Protein AF-A0A6M3LSJ6-F1 (afdb_monomer_lite)

Organism: NCBI:txid1070528

Sequence (133 aa):
MYSIKMSKNPDYSLAHGVLQYVTVLPGSTYRLSFWSQSPSPASSGSYQVYDYGTPRTIVALTHLAPSSTAWFYTGVDFTVPAGTTQVAVILFGYLGSTPNVSVYYDDVSLRYVTQPTRTPLPATPVATRTPIA

InterPro domains:
  IPR008979 Galactose-binding-like domain superfamily [SSF49785] (5-111)

Secondary structure (DSSP, 8-state):
---EEEE--TT--SPPEEEEEEE--TT-EEEEEEEEEE-STT---EEEEEETTTTEEEEEEEEPPS-EEEEEEEEEEEEPPTT--EEEEEEE---SS-TT-EEEEEEEEEEEEE---PPPPPPPPP---PPP-

Structure (mmCIF, N/CA/C/O backbone):
data_AF-A0A6M3LSJ6-F1
#
_entry.id   AF-A0A6M3LSJ6-F1
#
loop_
_atom_site.group_PDB
_atom_site.id
_atom_site.type_symbol
_atom_site.label_atom_id
_atom_site.label_alt_id
_atom_site.label_comp_id
_atom_site.label_asym_id
_atom_site.label_entity_id
_atom_site.label_seq_id
_atom_site.pdbx_PDB_ins_code
_atom_site.Cartn_x
_atom_site.Cartn_y
_atom_site.Cartn_z
_atom_site.occupancy
_atom_site.B_iso_or_equiv
_atom_site.auth_seq_id
_atom_site.auth_comp_id
_atom_site.auth_asym_id
_atom_site.auth_atom_id
_atom_site.pdbx_PDB_model_num
ATOM 1 N N . MET A 1 1 ? -5.768 -8.754 -19.620 1.00 54.91 1 MET A N 1
ATOM 2 C CA . MET A 1 1 ? -5.470 -8.500 -18.197 1.00 54.91 1 MET A CA 1
ATOM 3 C C . MET A 1 1 ? -5.387 -6.991 -18.037 1.00 54.91 1 MET A C 1
ATOM 5 O O . MET A 1 1 ? -4.751 -6.368 -18.882 1.00 54.91 1 MET A O 1
ATOM 9 N N . TYR A 1 2 ? -6.131 -6.406 -17.100 1.00 68.38 2 TYR A N 1
ATOM 10 C CA . TYR A 1 2 ? -6.233 -4.953 -16.934 1.00 68.38 2 TYR A CA 1
ATOM 11 C C . TYR A 1 2 ? -5.367 -4.546 -15.749 1.00 68.38 2 TYR A C 1
ATOM 13 O O . TYR A 1 2 ? -5.662 -4.970 -14.646 1.00 68.38 2 TYR A O 1
ATOM 21 N N . SER A 1 3 ? -4.345 -3.723 -15.965 1.00 73.88 3 SER A N 1
ATOM 22 C CA . SER A 1 3 ? -3.443 -3.273 -14.904 1.00 73.88 3 SER A CA 1
ATOM 23 C C . SER A 1 3 ? -3.386 -1.754 -14.833 1.00 73.88 3 SER A C 1
ATOM 25 O O . SER A 1 3 ? -3.671 -1.048 -15.807 1.00 73.88 3 SER A O 1
ATOM 27 N N . ILE A 1 4 ? -2.989 -1.235 -13.673 1.00 79.50 4 ILE A N 1
ATOM 28 C CA . ILE A 1 4 ? -2.692 0.186 -13.521 1.00 79.50 4 ILE A CA 1
ATOM 29 C C . ILE A 1 4 ? -1.225 0.394 -13.887 1.00 79.50 4 ILE A C 1
ATOM 31 O O . ILE A 1 4 ? -0.321 -0.113 -13.221 1.00 79.50 4 ILE A O 1
ATOM 35 N N . LYS A 1 5 ? -0.986 1.175 -14.944 1.00 75.69 5 LYS A N 1
ATOM 36 C CA . LYS A 1 5 ? 0.345 1.671 -15.299 1.00 75.69 5 LYS A CA 1
ATOM 37 C C . LYS A 1 5 ? 0.610 2.985 -14.574 1.00 75.69 5 LYS A C 1
ATOM 39 O O . LYS A 1 5 ? -0.133 3.947 -14.751 1.00 75.69 5 LYS A O 1
ATOM 44 N N . MET A 1 6 ? 1.716 3.054 -13.844 1.00 77.75 6 MET A N 1
ATOM 45 C CA . MET A 1 6 ? 2.249 4.306 -13.316 1.00 77.75 6 MET A CA 1
ATOM 46 C C . MET A 1 6 ? 3.541 4.638 -14.055 1.00 77.75 6 MET A C 1
ATOM 48 O O . MET A 1 6 ? 4.537 3.922 -13.944 1.00 77.75 6 MET A O 1
ATOM 52 N N . SER A 1 7 ? 3.524 5.721 -14.828 1.00 65.56 7 SER A N 1
ATOM 53 C CA . SER A 1 7 ? 4.691 6.223 -15.556 1.00 65.56 7 SER A CA 1
ATOM 54 C C . SER A 1 7 ? 5.070 7.608 -15.068 1.00 65.56 7 SER A C 1
ATOM 56 O O . SER A 1 7 ? 4.206 8.479 -14.953 1.00 65.56 7 SER A O 1
ATOM 58 N N . LYS A 1 8 ? 6.364 7.822 -14.833 1.00 68.50 8 LYS A N 1
ATOM 59 C CA . LYS A 1 8 ? 6.878 9.149 -14.503 1.00 68.50 8 LYS A CA 1
ATOM 60 C C . LYS A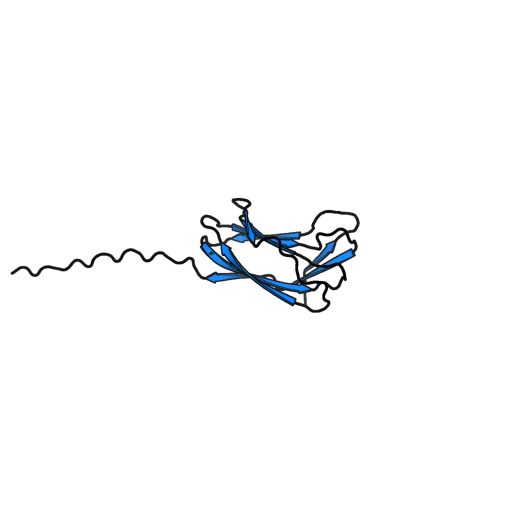 1 8 ? 6.910 10.023 -15.758 1.00 68.50 8 LYS A C 1
ATOM 62 O O . LYS A 1 8 ? 7.530 9.640 -16.753 1.00 68.50 8 LYS A O 1
ATOM 67 N N . ASN A 1 9 ? 6.259 11.185 -15.695 1.00 62.97 9 ASN A N 1
ATOM 68 C CA . ASN A 1 9 ? 6.395 12.225 -16.714 1.00 62.97 9 ASN A CA 1
ATOM 69 C C . ASN A 1 9 ? 7.772 12.910 -16.538 1.00 62.97 9 ASN A C 1
ATOM 71 O O . ASN A 1 9 ? 8.095 13.277 -15.406 1.00 62.97 9 ASN A O 1
ATOM 75 N N . PRO A 1 10 ? 8.584 13.085 -17.601 1.00 59.97 10 PRO A N 1
ATOM 76 C CA . PRO A 1 10 ? 9.841 13.840 -17.540 1.00 59.97 10 PRO A CA 1
ATOM 77 C C . PRO A 1 10 ? 9.714 15.264 -16.969 1.00 59.97 10 PRO A C 1
ATOM 79 O O . PRO A 1 10 ? 10.683 15.754 -16.394 1.00 59.97 10 PRO A O 1
ATOM 82 N N . ASP A 1 11 ? 8.543 15.899 -17.065 1.00 61.31 11 ASP A N 1
ATOM 83 C CA . ASP A 1 11 ? 8.332 17.292 -16.642 1.00 61.31 11 ASP A CA 1
ATOM 84 C C . ASP A 1 11 ? 8.121 17.466 -15.126 1.00 61.31 11 ASP A C 1
ATOM 86 O O . ASP A 1 11 ? 8.109 18.590 -14.623 1.00 61.31 11 ASP A O 1
ATOM 90 N N . TYR A 1 12 ? 7.964 16.371 -14.370 1.00 52.91 12 TYR A N 1
ATOM 91 C CA . TYR A 1 12 ? 7.712 16.417 -12.927 1.00 52.91 12 TYR A CA 1
ATOM 92 C C . TYR A 1 12 ? 8.723 15.565 -12.153 1.00 52.91 12 TYR A C 1
ATOM 94 O O . TYR A 1 12 ? 8.915 14.378 -12.409 1.00 52.91 12 TYR A O 1
ATOM 102 N N . SER A 1 13 ? 9.373 16.170 -11.156 1.00 56.72 13 SER A N 1
ATOM 103 C CA . SER A 1 13 ? 10.378 15.501 -10.319 1.00 56.72 13 SER A CA 1
ATOM 104 C C . SER A 1 13 ? 9.786 14.723 -9.139 1.00 56.72 13 SER A C 1
ATOM 106 O O . SER A 1 13 ? 10.509 13.936 -8.526 1.00 56.72 13 SER A O 1
ATOM 108 N N . LEU A 1 14 ? 8.497 14.904 -8.838 1.00 57.78 14 LEU A N 1
ATOM 109 C CA . LEU A 1 14 ? 7.848 14.359 -7.646 1.00 57.78 14 LEU A CA 1
ATOM 110 C C . LEU A 1 14 ? 7.444 12.887 -7.803 1.00 57.78 14 LEU A C 1
ATOM 112 O O . LEU A 1 14 ? 7.192 12.392 -8.898 1.00 57.78 14 LEU A O 1
ATOM 116 N N . ALA A 1 15 ? 7.377 12.190 -6.671 1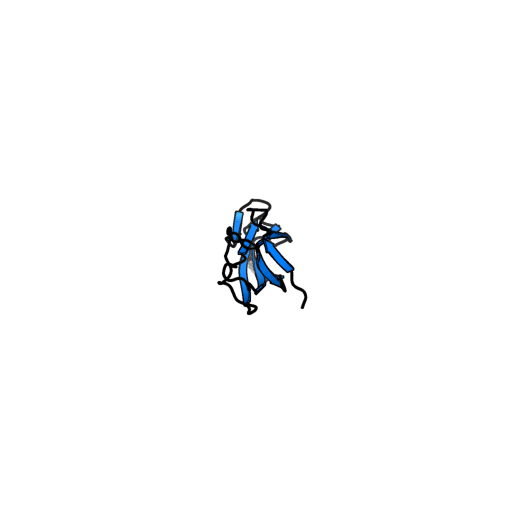.00 64.56 15 ALA A N 1
ATOM 117 C CA . ALA A 1 15 ? 6.819 10.851 -6.570 1.00 64.56 15 ALA A CA 1
ATOM 118 C C . ALA A 1 15 ? 5.349 10.843 -7.020 1.00 64.56 15 ALA A C 1
ATOM 120 O O . ALA A 1 15 ? 4.542 11.622 -6.516 1.00 64.56 15 ALA A O 1
ATOM 121 N N . HIS A 1 16 ? 4.991 9.938 -7.929 1.00 78.25 16 HIS A N 1
ATOM 122 C CA . HIS A 1 16 ? 3.601 9.702 -8.320 1.00 78.25 16 HIS A CA 1
ATOM 123 C C . HIS A 1 16 ? 3.101 8.467 -7.577 1.00 78.25 16 HIS A C 1
ATOM 125 O O . HIS A 1 16 ? 3.822 7.473 -7.507 1.00 78.25 16 HIS A O 1
ATOM 131 N N . GLY A 1 17 ? 1.884 8.497 -7.045 1.00 86.25 17 GLY A N 1
ATOM 132 C CA . GLY A 1 17 ? 1.314 7.332 -6.383 1.00 86.25 17 GLY A CA 1
ATOM 133 C C . GLY A 1 17 ? -0.201 7.318 -6.423 1.00 86.25 17 GLY A C 1
ATOM 134 O O . GLY A 1 17 ? -0.843 8.357 -6.570 1.00 86.25 17 GLY A O 1
ATOM 135 N N . VAL A 1 18 ? -0.757 6.119 -6.294 1.00 90.19 18 VAL A N 1
ATOM 136 C CA . VAL A 1 18 ? -2.184 5.905 -6.059 1.00 90.19 18 VAL A CA 1
ATOM 137 C C . VAL A 1 18 ? -2.359 5.590 -4.585 1.00 90.19 18 VAL A C 1
ATOM 139 O O . VAL A 1 18 ? -1.700 4.697 -4.050 1.00 90.19 18 VAL A O 1
ATOM 142 N N . LEU A 1 19 ? -3.241 6.349 -3.945 1.00 90.69 19 LEU A N 1
ATOM 143 C CA . LEU A 1 19 ? -3.573 6.221 -2.537 1.00 90.69 19 LEU A CA 1
ATOM 144 C C . LEU A 1 19 ? -5.005 5.717 -2.397 1.00 90.69 19 LEU A C 1
ATOM 146 O O . LEU A 1 19 ? -5.910 6.213 -3.068 1.00 90.69 19 LEU A O 1
ATOM 150 N N . GLN A 1 20 ? -5.214 4.795 -1.461 1.00 93.75 20 GLN A N 1
ATOM 151 C CA . GLN A 1 20 ? -6.543 4.413 -1.006 1.00 93.75 20 GLN A CA 1
ATOM 152 C C . GLN A 1 20 ? -6.615 4.404 0.521 1.00 93.75 20 GLN A C 1
ATOM 154 O O . GLN A 1 20 ? -5.753 3.840 1.196 1.00 93.75 20 GLN A O 1
ATOM 159 N N . TYR A 1 21 ? -7.683 4.994 1.055 1.00 93.25 21 TYR A N 1
ATOM 160 C CA . TYR A 1 21 ? -8.045 4.873 2.462 1.00 93.25 21 TYR A CA 1
ATOM 161 C C . TYR A 1 21 ? -8.907 3.634 2.676 1.00 93.25 21 TYR A C 1
ATOM 163 O O . TYR A 1 21 ? -9.888 3.427 1.960 1.00 93.25 21 TYR A O 1
ATOM 171 N N . VAL A 1 22 ? -8.559 2.826 3.674 1.00 94.44 22 VAL A N 1
ATOM 172 C CA . VAL A 1 22 ? -9.277 1.592 4.000 1.00 94.44 22 VAL A CA 1
ATOM 173 C C . VAL A 1 22 ? -9.584 1.556 5.490 1.00 94.44 22 VAL A C 1
ATOM 175 O O . VAL A 1 22 ? -8.700 1.758 6.325 1.00 94.44 22 VAL A O 1
ATOM 178 N N . THR A 1 23 ? -10.847 1.301 5.829 1.00 94.31 23 THR A N 1
ATOM 179 C CA . THR A 1 23 ? -11.274 1.060 7.211 1.00 94.31 23 THR A CA 1
ATOM 180 C C . THR A 1 23 ? -10.699 -0.260 7.709 1.00 94.31 23 THR A C 1
ATOM 182 O O . THR A 1 23 ? -10.777 -1.278 7.024 1.00 94.31 23 THR A O 1
ATOM 185 N N . VAL A 1 24 ? -10.141 -0.248 8.916 1.00 93.75 24 VAL A N 1
ATOM 186 C CA . VAL A 1 24 ? -9.505 -1.408 9.543 1.00 93.75 24 VAL A CA 1
ATOM 187 C C . VAL A 1 24 ? -9.925 -1.556 11.002 1.00 93.75 24 VAL A C 1
ATOM 189 O O . VAL A 1 24 ? -10.505 -0.656 11.608 1.00 93.75 24 VAL A O 1
ATOM 192 N N . LEU A 1 25 ? -9.611 -2.715 11.574 1.00 93.75 25 LEU A N 1
ATOM 193 C CA . LEU A 1 25 ? -9.860 -3.017 12.979 1.00 93.75 25 LEU A CA 1
ATOM 194 C C . LEU A 1 25 ? -8.562 -2.849 13.787 1.00 93.75 25 LEU A C 1
ATOM 196 O O . LEU A 1 25 ? -7.581 -3.529 13.462 1.00 93.75 25 LEU A O 1
ATOM 200 N N . PRO A 1 26 ? -8.549 -2.020 14.851 1.00 94.00 26 PRO A N 1
ATOM 201 C CA . PRO A 1 26 ? -7.387 -1.862 15.722 1.00 94.00 26 PRO A CA 1
ATOM 202 C C . PRO A 1 26 ? -6.852 -3.200 16.245 1.00 94.00 26 PRO A C 1
ATOM 204 O O . PRO A 1 26 ? -7.624 -4.094 16.602 1.00 94.00 26 PRO A O 1
ATOM 207 N N . GLY A 1 27 ? -5.527 -3.347 16.289 1.00 93.38 27 GLY A N 1
ATOM 208 C CA . GLY A 1 27 ? -4.845 -4.547 16.788 1.00 93.38 27 GLY A CA 1
ATOM 209 C C . GLY A 1 27 ? -4.969 -5.795 15.906 1.00 93.38 27 GLY A C 1
ATOM 210 O O . GLY A 1 27 ? -4.414 -6.832 16.257 1.00 93.38 27 GLY A O 1
ATOM 211 N N . SER A 1 28 ? -5.690 -5.729 14.783 1.00 94.06 28 SER A N 1
ATOM 212 C CA . SER A 1 28 ? -5.816 -6.858 13.851 1.00 94.06 28 SER A CA 1
ATOM 213 C C . SER A 1 28 ? -4.641 -6.917 12.882 1.00 94.06 28 SER A C 1
ATOM 215 O O . SER A 1 28 ? -4.034 -5.892 12.568 1.00 94.06 28 SER A O 1
ATOM 217 N N . THR A 1 29 ? -4.370 -8.103 12.344 1.00 96.31 29 THR A N 1
ATOM 218 C CA . THR A 1 29 ? -3.380 -8.289 11.278 1.00 96.31 29 THR A CA 1
ATOM 219 C C . THR A 1 29 ? -4.073 -8.329 9.921 1.00 96.31 29 THR A C 1
ATOM 221 O O . THR A 1 29 ? -5.048 -9.060 9.723 1.00 96.31 29 THR A O 1
ATOM 224 N N . TYR A 1 30 ? -3.553 -7.544 8.981 1.00 97.12 30 TYR A N 1
ATOM 225 C CA . TYR A 1 30 ? -3.975 -7.500 7.584 1.00 97.12 30 TYR A CA 1
ATOM 226 C C . TYR A 1 30 ? -2.808 -7.886 6.676 1.00 97.12 30 TYR A C 1
ATOM 228 O O . TYR A 1 30 ? -1.647 -7.726 7.050 1.00 97.12 30 TYR A O 1
ATOM 236 N N . ARG A 1 31 ? -3.118 -8.355 5.465 1.00 97.62 31 ARG A N 1
ATOM 237 C CA . ARG A 1 31 ? -2.145 -8.587 4.398 1.00 97.62 31 ARG A CA 1
ATOM 238 C C . ARG A 1 31 ? -2.431 -7.678 3.221 1.00 97.62 31 ARG A C 1
ATOM 240 O O . ARG A 1 31 ? -3.502 -7.783 2.626 1.00 97.62 31 ARG A O 1
ATOM 247 N N . LEU A 1 32 ? -1.457 -6.849 2.865 1.00 98.00 32 LEU A N 1
ATOM 248 C CA . LEU A 1 32 ? -1.413 -6.184 1.567 1.00 98.00 32 LEU A CA 1
ATOM 249 C C . LEU A 1 32 ? -0.772 -7.140 0.561 1.00 98.00 32 LEU A C 1
ATOM 251 O O . LEU A 1 32 ? 0.291 -7.699 0.833 1.00 98.00 32 LEU A O 1
ATOM 255 N N . SER A 1 33 ? -1.399 -7.316 -0.595 1.00 96.81 33 SER A N 1
ATOM 256 C CA . SER A 1 33 ? -0.856 -8.101 -1.699 1.00 96.81 33 SER A CA 1
ATOM 257 C C . SER A 1 33 ? -1.143 -7.465 -3.045 1.00 96.81 33 SER A C 1
ATOM 259 O O . SER A 1 33 ? -2.148 -6.777 -3.196 1.00 96.81 33 SER A O 1
ATOM 261 N N . PHE A 1 34 ? -0.270 -7.713 -4.013 1.00 95.81 34 PHE A N 1
ATOM 262 C CA . PHE A 1 34 ? -0.420 -7.261 -5.392 1.00 95.81 34 PHE A CA 1
ATOM 263 C C . PHE A 1 34 ? 0.581 -7.992 -6.290 1.00 95.81 34 PHE A C 1
ATOM 265 O O . PHE A 1 34 ? 1.617 -8.479 -5.826 1.00 95.81 34 PHE A O 1
ATOM 272 N N . TRP A 1 35 ? 0.297 -8.010 -7.586 1.00 94.94 35 TRP A N 1
ATOM 273 C CA . TRP A 1 35 ? 1.276 -8.314 -8.619 1.00 94.94 35 TRP A CA 1
ATOM 274 C C . TRP A 1 35 ? 1.911 -7.025 -9.123 1.00 94.94 35 TRP A C 1
ATOM 276 O O . TRP A 1 35 ? 1.250 -5.992 -9.236 1.00 94.94 35 TRP A O 1
ATOM 286 N N . SER A 1 36 ? 3.199 -7.074 -9.443 1.00 92.50 36 SER A N 1
ATOM 287 C CA . SER A 1 36 ? 3.890 -5.960 -10.079 1.00 92.50 36 SER A CA 1
ATOM 288 C C . SER A 1 36 ? 4.842 -6.411 -11.175 1.00 92.50 36 SER A C 1
ATOM 290 O O . SER A 1 36 ? 5.357 -7.528 -11.173 1.00 92.50 36 SER A O 1
ATOM 292 N N . GLN A 1 37 ? 5.062 -5.524 -12.137 1.00 90.69 37 GLN A N 1
ATOM 293 C CA . GLN A 1 37 ? 6.003 -5.710 -13.235 1.00 90.69 37 GLN A CA 1
ATOM 294 C C . GLN A 1 37 ? 6.683 -4.377 -13.517 1.00 90.69 37 GLN A C 1
ATOM 296 O O . GLN A 1 37 ? 6.053 -3.318 -13.472 1.00 90.69 37 GLN A O 1
ATOM 301 N N . SER A 1 38 ? 7.976 -4.419 -13.819 1.00 88.06 38 SER A N 1
ATOM 302 C CA . SER A 1 38 ? 8.795 -3.220 -13.938 1.00 88.06 38 SER A CA 1
ATOM 303 C C . SER A 1 38 ? 9.779 -3.377 -15.105 1.00 88.06 38 SER A C 1
ATOM 305 O O . SER A 1 38 ? 10.950 -3.687 -14.895 1.00 88.06 38 SER A O 1
ATOM 307 N N . PRO A 1 39 ? 9.317 -3.228 -16.363 1.00 81.81 39 PRO A N 1
ATOM 308 C CA . PRO A 1 39 ? 10.105 -3.583 -17.545 1.00 81.81 39 PRO A CA 1
ATOM 309 C C . PRO A 1 39 ? 11.241 -2.594 -17.861 1.00 81.81 39 PRO A C 1
ATOM 311 O O . PRO A 1 39 ? 12.015 -2.834 -18.783 1.00 81.81 39 PRO A O 1
ATOM 314 N N . SER A 1 40 ? 11.350 -1.470 -17.144 1.00 76.94 40 SER A N 1
ATOM 315 C CA . SER A 1 40 ? 12.403 -0.472 -17.367 1.00 76.94 40 SER A CA 1
ATOM 316 C C . SER A 1 40 ? 13.636 -0.762 -16.495 1.00 76.94 40 SER A C 1
ATOM 318 O O . SER A 1 40 ? 13.468 -0.979 -15.301 1.00 76.94 40 SER A O 1
ATOM 320 N N . PRO A 1 41 ? 14.877 -0.655 -16.998 1.00 69.19 41 PRO A N 1
ATOM 321 C CA . PRO A 1 41 ? 16.100 -1.046 -16.272 1.00 69.19 41 PRO A CA 1
ATOM 322 C C . PRO A 1 41 ? 16.380 -0.264 -14.972 1.00 69.19 41 PRO A C 1
ATOM 324 O O . PRO A 1 41 ? 17.139 -0.723 -14.127 1.00 69.19 41 PRO A O 1
ATOM 327 N N . ALA A 1 42 ? 15.759 0.907 -14.793 1.00 68.25 42 ALA A N 1
ATOM 328 C CA . ALA A 1 42 ? 15.862 1.730 -13.583 1.00 68.25 42 ALA A CA 1
ATOM 329 C C . ALA A 1 42 ? 14.636 1.619 -12.657 1.00 68.25 42 ALA A C 1
ATOM 331 O O . ALA A 1 42 ? 14.539 2.346 -11.675 1.00 68.25 42 ALA A O 1
ATOM 332 N N . SER A 1 43 ? 13.656 0.776 -12.990 1.00 67.69 43 SER A N 1
ATOM 333 C CA . SER A 1 43 ? 12.365 0.786 -12.305 1.00 67.69 43 SER A CA 1
ATOM 334 C C . SER A 1 43 ? 12.320 -0.163 -11.114 1.00 67.69 43 SER A C 1
ATOM 336 O O . SER A 1 43 ? 12.414 -1.378 -11.262 1.00 67.69 43 SER A O 1
ATOM 338 N N . SER A 1 44 ? 12.090 0.418 -9.945 1.00 74.25 44 SER A N 1
ATOM 339 C CA . SER A 1 44 ? 11.489 -0.241 -8.795 1.00 74.25 44 SER A CA 1
ATOM 340 C C . SER A 1 44 ? 10.382 0.684 -8.301 1.00 74.25 44 SER A C 1
ATOM 342 O O . SER A 1 44 ? 10.639 1.772 -7.782 1.00 74.25 44 SER A O 1
ATOM 344 N N . GLY A 1 45 ? 9.127 0.299 -8.548 1.00 87.12 45 GLY A N 1
ATOM 345 C CA . GLY A 1 45 ? 8.007 0.921 -7.844 1.00 87.12 45 GLY A CA 1
ATOM 346 C C . GLY A 1 45 ? 8.154 0.709 -6.338 1.00 87.12 45 GLY A C 1
ATOM 347 O O . GLY A 1 45 ? 9.007 -0.060 -5.887 1.00 87.12 45 GLY A O 1
ATOM 348 N N . SER A 1 46 ? 7.317 1.367 -5.550 1.00 91.38 46 SER A N 1
ATOM 349 C CA . SER A 1 46 ? 7.363 1.228 -4.093 1.00 91.38 46 SER A CA 1
ATOM 350 C C . SER A 1 46 ? 5.972 1.084 -3.507 1.00 91.38 46 SER A C 1
ATOM 352 O O . SER A 1 46 ? 4.970 1.358 -4.163 1.00 91.38 46 SER A O 1
ATOM 354 N N . TYR A 1 47 ? 5.899 0.660 -2.254 1.00 94.44 47 TYR A N 1
ATOM 355 C CA . TYR A 1 47 ? 4.652 0.636 -1.502 1.00 94.44 47 TYR A CA 1
ATOM 356 C C . TYR A 1 47 ? 4.878 1.066 -0.056 1.00 94.44 47 TYR A C 1
ATOM 358 O O . TYR A 1 47 ? 5.986 0.959 0.476 1.00 94.44 47 TYR A O 1
ATOM 366 N N . GLN A 1 48 ? 3.819 1.564 0.575 1.00 95.38 48 GLN A N 1
ATOM 367 C CA . GLN A 1 48 ? 3.814 1.960 1.979 1.00 95.38 48 GLN A CA 1
ATOM 368 C C . GLN A 1 48 ? 2.410 1.801 2.572 1.00 95.38 48 GLN A C 1
ATOM 370 O O . GLN A 1 48 ? 1.408 1.925 1.864 1.00 95.38 48 GLN A O 1
ATOM 375 N N . VAL A 1 49 ? 2.343 1.572 3.887 1.00 96.25 49 VAL A N 1
ATOM 376 C CA . VAL A 1 49 ? 1.099 1.655 4.666 1.00 96.25 49 VAL A CA 1
ATOM 377 C C . VAL A 1 49 ? 1.335 2.536 5.887 1.00 96.25 49 VAL A C 1
ATOM 379 O O . VAL A 1 49 ? 2.298 2.324 6.627 1.00 96.25 49 VAL A O 1
ATOM 382 N N . TYR A 1 50 ? 0.462 3.507 6.132 1.00 94.50 50 TYR A N 1
ATOM 383 C CA . TYR A 1 50 ? 0.530 4.358 7.320 1.00 94.50 50 TYR A CA 1
ATOM 384 C C . TYR A 1 50 ? -0.853 4.580 7.932 1.00 94.50 50 TYR A C 1
ATOM 386 O O . TYR A 1 50 ? -1.881 4.468 7.261 1.00 94.50 50 TYR A O 1
ATOM 394 N N . ASP A 1 51 ? -0.866 4.865 9.229 1.00 91.38 51 ASP A N 1
ATOM 395 C CA . ASP A 1 51 ? -2.045 5.355 9.935 1.00 91.38 51 ASP A CA 1
ATOM 396 C C . ASP A 1 51 ? -2.327 6.787 9.467 1.00 91.38 51 ASP A C 1
ATOM 398 O O . ASP A 1 51 ? -1.465 7.656 9.581 1.00 91.38 51 ASP A O 1
ATOM 402 N N . TYR A 1 52 ? -3.512 7.032 8.907 1.00 78.62 52 TYR A N 1
ATOM 403 C CA . TYR A 1 52 ? -3.879 8.367 8.436 1.00 78.62 52 TYR A CA 1
ATOM 404 C C . TYR A 1 52 ? -4.317 9.295 9.574 1.00 78.62 52 TYR A C 1
ATOM 406 O O . TYR A 1 52 ? -4.021 10.488 9.534 1.00 78.62 52 TYR A O 1
ATOM 414 N N . GLY A 1 53 ? -4.998 8.757 10.592 1.00 74.38 53 GLY A N 1
ATOM 415 C CA . GLY A 1 53 ? -5.503 9.541 11.720 1.00 74.38 53 GLY A CA 1
ATOM 416 C C . GLY A 1 53 ? -4.373 10.095 12.587 1.00 74.38 53 GLY A C 1
ATOM 417 O O . GLY A 1 53 ? -4.479 11.199 13.113 1.00 74.38 53 GLY A O 1
ATOM 418 N N . THR A 1 54 ? -3.264 9.358 12.667 1.00 78.81 54 THR A N 1
ATOM 419 C CA . THR A 1 54 ? -2.005 9.834 13.247 1.00 78.81 54 THR A CA 1
ATOM 420 C C . THR A 1 54 ? -0.887 9.440 12.289 1.00 78.81 54 THR A C 1
ATOM 422 O O . THR A 1 54 ? -0.576 8.255 12.278 1.00 78.81 54 THR A O 1
ATOM 425 N N . PRO A 1 55 ? -0.293 10.353 11.488 1.00 74.75 55 PRO A N 1
ATOM 426 C CA . PRO A 1 55 ? 0.619 10.026 10.383 1.00 74.75 55 PRO A CA 1
ATOM 427 C C . PRO A 1 55 ? 1.865 9.273 10.864 1.00 74.75 55 PRO A C 1
ATOM 429 O O . PRO A 1 55 ? 2.934 9.834 11.100 1.00 74.75 55 PRO A O 1
ATOM 432 N N . ARG A 1 56 ? 1.699 7.963 11.025 1.00 88.94 56 ARG A N 1
ATOM 433 C CA . ARG A 1 56 ? 2.655 7.018 11.580 1.00 88.94 56 ARG A CA 1
ATOM 434 C C . ARG A 1 56 ? 2.772 5.867 10.606 1.00 88.94 56 ARG A C 1
ATOM 436 O O . ARG A 1 56 ? 1.797 5.189 10.289 1.00 88.94 56 ARG A O 1
ATOM 443 N N . THR A 1 57 ? 3.996 5.611 10.176 1.00 93.56 57 THR A N 1
ATOM 444 C CA . THR A 1 57 ? 4.326 4.466 9.332 1.00 93.56 57 THR A CA 1
ATOM 445 C C . THR A 1 57 ? 3.994 3.150 10.039 1.00 93.56 57 THR A C 1
ATOM 447 O O . THR A 1 57 ? 4.439 2.920 11.165 1.00 93.56 57 THR A O 1
ATOM 450 N N . ILE A 1 58 ? 3.236 2.286 9.359 1.00 95.56 58 ILE A N 1
ATOM 451 C CA . ILE A 1 58 ? 2.931 0.913 9.787 1.00 95.56 58 ILE A CA 1
ATOM 452 C C . ILE A 1 58 ? 3.808 -0.063 8.996 1.00 95.56 58 ILE A C 1
ATOM 454 O O . ILE A 1 58 ? 4.533 -0.862 9.580 1.00 95.56 58 ILE A O 1
ATOM 458 N N . VAL A 1 59 ? 3.794 0.060 7.667 1.00 96.62 59 VAL A N 1
ATOM 459 C CA . VAL A 1 59 ? 4.732 -0.601 6.753 1.00 96.62 59 VAL A CA 1
ATOM 460 C C . VAL A 1 59 ? 5.612 0.482 6.149 1.00 96.62 59 VAL A C 1
ATOM 462 O O . VAL A 1 59 ? 5.097 1.411 5.526 1.00 96.62 59 VAL A O 1
ATOM 465 N N . ALA A 1 60 ? 6.926 0.378 6.354 1.00 94.88 60 ALA A N 1
ATOM 466 C CA . ALA A 1 60 ? 7.896 1.330 5.820 1.00 94.88 60 ALA A CA 1
ATOM 467 C C . ALA A 1 60 ? 7.874 1.372 4.290 1.00 94.88 60 ALA A C 1
ATOM 469 O O . ALA A 1 60 ? 7.526 0.383 3.640 1.00 94.88 60 ALA A O 1
ATOM 470 N N . LEU A 1 61 ? 8.269 2.519 3.725 1.00 92.88 61 LEU A N 1
ATOM 471 C CA . LEU A 1 61 ? 8.440 2.657 2.285 1.00 92.88 61 LEU A CA 1
ATOM 472 C C . LEU A 1 61 ? 9.396 1.567 1.800 1.00 92.88 61 LEU A C 1
ATOM 474 O O . LEU A 1 61 ? 10.575 1.562 2.148 1.00 92.88 61 LEU A O 1
ATOM 478 N N . THR A 1 62 ? 8.861 0.642 1.016 1.00 93.19 62 THR A N 1
ATOM 479 C CA . THR A 1 62 ? 9.599 -0.524 0.546 1.00 93.19 62 THR A CA 1
ATOM 480 C C . THR A 1 62 ? 9.672 -0.478 -0.966 1.00 93.19 62 THR A C 1
ATOM 482 O O . THR A 1 62 ? 8.646 -0.392 -1.645 1.00 93.19 62 THR A O 1
ATOM 485 N N . HIS A 1 63 ? 10.894 -0.519 -1.485 1.00 89.50 63 HIS A N 1
ATOM 486 C CA . HIS A 1 63 ? 11.149 -0.612 -2.915 1.00 89.50 63 HIS A CA 1
ATOM 487 C C . HIS A 1 63 ? 10.934 -2.047 -3.390 1.00 89.50 63 HIS A C 1
ATOM 489 O O . HIS A 1 63 ? 11.335 -3.002 -2.725 1.00 89.50 63 HIS A O 1
ATOM 495 N N . LEU A 1 64 ? 10.304 -2.194 -4.551 1.00 88.19 64 LEU A N 1
ATOM 496 C CA . LEU A 1 64 ? 10.180 -3.482 -5.216 1.00 88.19 64 LEU A CA 1
ATOM 497 C C . LEU A 1 64 ? 11.548 -4.002 -5.667 1.00 88.19 64 LEU A C 1
ATOM 499 O O . LEU A 1 64 ? 12.511 -3.245 -5.819 1.00 88.19 64 LEU A O 1
ATOM 503 N N . ALA A 1 65 ? 11.594 -5.313 -5.904 1.00 74.25 65 ALA A N 1
ATOM 504 C CA . ALA A 1 65 ? 12.713 -5.987 -6.549 1.00 74.25 65 ALA A CA 1
ATOM 505 C C . ALA A 1 65 ? 13.125 -5.268 -7.857 1.00 74.25 65 ALA A C 1
ATOM 507 O O . ALA A 1 65 ? 12.301 -4.567 -8.457 1.00 74.25 65 ALA A O 1
ATOM 508 N N . PRO A 1 66 ? 14.390 -5.416 -8.296 1.00 70.50 66 PRO A N 1
ATOM 509 C CA . PRO A 1 66 ? 14.897 -4.742 -9.486 1.00 70.50 66 PRO A CA 1
ATOM 510 C C . PRO A 1 66 ? 14.082 -5.074 -10.738 1.00 70.50 66 PRO A C 1
ATOM 512 O O . PRO A 1 66 ? 13.333 -6.052 -10.784 1.00 70.50 66 PRO A O 1
ATOM 515 N N . SER A 1 67 ? 14.266 -4.241 -11.762 1.00 79.94 67 SER A N 1
ATOM 516 C CA . SER A 1 67 ? 13.534 -4.288 -13.022 1.00 79.94 67 SER A CA 1
ATOM 517 C C . SER A 1 67 ? 13.365 -5.704 -13.565 1.00 79.94 67 SER A C 1
ATOM 519 O O . SER A 1 67 ? 14.346 -6.419 -13.777 1.00 79.94 67 SER A O 1
ATOM 521 N N . SER A 1 68 ? 12.122 -6.083 -13.837 1.00 83.88 68 SER A N 1
ATOM 522 C CA . SER A 1 68 ? 11.768 -7.378 -14.394 1.00 83.88 68 SER A CA 1
ATOM 523 C C . SER A 1 68 ? 10.606 -7.228 -15.364 1.00 83.88 68 SER A C 1
ATOM 525 O O . SER A 1 68 ? 9.632 -6.516 -15.105 1.00 83.88 68 SER A O 1
ATOM 527 N N . THR A 1 69 ? 10.702 -7.936 -16.486 1.00 87.69 69 THR A N 1
ATOM 528 C CA . THR A 1 69 ? 9.594 -8.130 -17.424 1.00 87.69 69 THR A CA 1
ATOM 529 C C . THR A 1 69 ? 8.682 -9.281 -17.003 1.00 87.69 69 THR A C 1
ATOM 531 O O . THR A 1 69 ? 7.657 -9.498 -17.639 1.00 87.69 69 THR A O 1
ATOM 534 N N . ALA A 1 70 ? 9.001 -10.020 -15.941 1.00 90.06 70 ALA A N 1
ATOM 535 C CA . ALA A 1 70 ? 8.092 -10.993 -15.351 1.00 90.06 70 ALA A CA 1
ATOM 536 C C . ALA A 1 70 ? 7.232 -10.327 -14.270 1.00 90.06 70 ALA A C 1
ATOM 538 O O . ALA A 1 70 ? 7.707 -9.459 -13.535 1.00 90.06 70 ALA A O 1
ATOM 539 N N . TRP A 1 71 ? 5.977 -10.761 -14.160 1.00 91.69 71 TRP A N 1
ATOM 540 C CA . TRP A 1 71 ? 5.119 -10.391 -13.039 1.00 91.69 71 TRP A CA 1
ATOM 541 C C . TRP A 1 71 ? 5.608 -11.071 -11.760 1.00 91.69 71 TRP A C 1
ATOM 543 O O . TRP A 1 71 ? 5.862 -12.275 -11.743 1.00 91.69 71 TRP A O 1
ATOM 553 N N . PHE A 1 72 ? 5.723 -10.296 -10.688 1.00 91.38 72 PHE A N 1
ATOM 554 C CA . PHE A 1 72 ? 6.141 -10.755 -9.372 1.00 91.38 72 PHE A CA 1
ATOM 555 C C . PHE A 1 72 ? 5.045 -10.474 -8.346 1.00 91.38 72 PHE A C 1
ATOM 557 O O . PHE A 1 72 ? 4.459 -9.393 -8.334 1.00 91.38 72 PHE A O 1
ATOM 564 N N . TYR A 1 73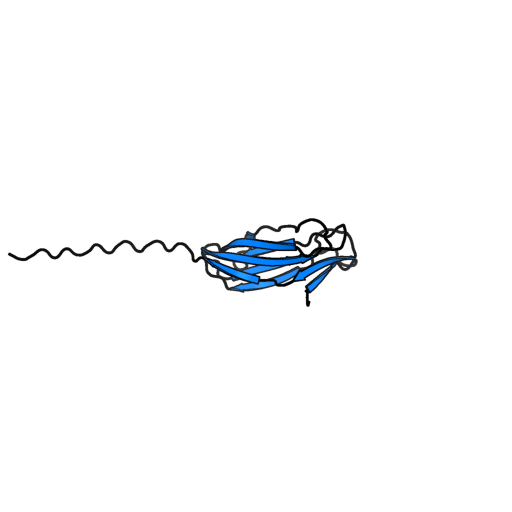 ? 4.775 -11.448 -7.480 1.00 93.81 73 TYR A N 1
ATOM 565 C CA . TYR A 1 73 ? 3.798 -11.307 -6.409 1.00 93.81 73 TYR A CA 1
ATOM 566 C C . TYR A 1 73 ? 4.467 -10.798 -5.133 1.00 93.81 73 TYR A C 1
ATOM 568 O O . TYR A 1 73 ? 5.368 -11.441 -4.593 1.00 93.81 73 TYR A O 1
ATOM 576 N N . THR A 1 74 ? 3.958 -9.692 -4.600 1.00 95.12 74 THR A N 1
ATOM 577 C CA . THR A 1 74 ? 4.333 -9.177 -3.282 1.00 95.12 74 THR A CA 1
ATOM 578 C C . THR A 1 74 ? 3.194 -9.416 -2.305 1.00 95.12 74 THR A C 1
ATOM 580 O O . THR A 1 74 ? 2.032 -9.150 -2.606 1.00 95.12 74 THR A O 1
ATOM 583 N N . GLY A 1 75 ? 3.525 -9.877 -1.099 1.00 96.12 75 GLY A N 1
ATOM 584 C CA . GLY A 1 75 ? 2.577 -9.958 0.004 1.00 96.12 75 GLY A CA 1
ATOM 585 C C . GLY A 1 75 ? 3.249 -9.644 1.331 1.00 96.12 75 GLY A C 1
ATOM 586 O O . GLY A 1 75 ? 4.231 -10.291 1.685 1.00 96.12 75 GLY A O 1
ATOM 587 N N . VAL A 1 76 ? 2.702 -8.676 2.061 1.00 97.06 76 VAL A N 1
ATOM 588 C CA . VAL A 1 76 ? 3.210 -8.224 3.357 1.00 97.06 76 VAL A CA 1
ATOM 589 C C . VAL A 1 76 ? 2.091 -8.249 4.387 1.00 97.06 76 VAL A C 1
ATOM 591 O O . VAL A 1 76 ? 1.018 -7.687 4.164 1.00 97.06 76 VAL A O 1
ATOM 594 N N . ASP A 1 77 ? 2.357 -8.896 5.515 1.00 96.88 77 ASP A N 1
ATOM 595 C CA . ASP A 1 77 ? 1.461 -8.884 6.664 1.00 96.88 77 ASP A CA 1
ATOM 596 C C . ASP A 1 77 ? 1.884 -7.749 7.604 1.00 96.88 77 ASP A C 1
ATOM 598 O O . ASP A 1 77 ? 3.075 -7.523 7.828 1.00 96.88 77 ASP A O 1
ATOM 602 N N . PHE A 1 78 ? 0.916 -7.025 8.157 1.00 96.25 78 PHE A N 1
ATOM 603 C CA . PHE A 1 78 ? 1.159 -5.984 9.149 1.00 96.25 78 PHE A CA 1
ATOM 604 C C . PHE A 1 78 ? 0.049 -5.948 10.192 1.00 96.25 78 PHE A C 1
ATOM 606 O O . PHE A 1 78 ? -1.111 -6.256 9.911 1.00 96.25 78 PHE A O 1
ATOM 613 N N . THR A 1 79 ? 0.405 -5.535 11.405 1.00 95.75 79 THR A N 1
ATOM 614 C CA . THR A 1 79 ? -0.551 -5.364 12.501 1.00 95.75 79 THR A CA 1
ATOM 615 C C . THR A 1 79 ? -0.952 -3.902 12.613 1.00 95.75 79 THR A C 1
ATOM 617 O O . THR A 1 79 ? -0.105 -3.013 12.700 1.00 95.75 79 THR A O 1
ATOM 620 N N . VAL A 1 80 ? -2.258 -3.658 12.616 1.00 94.31 80 VAL A N 1
ATOM 621 C CA . VAL A 1 80 ? -2.846 -2.330 12.781 1.00 94.31 80 VAL A CA 1
ATOM 622 C C . VAL A 1 80 ? -2.591 -1.853 14.215 1.00 94.31 80 VAL A C 1
ATOM 624 O O . VAL A 1 80 ? -2.940 -2.578 15.153 1.00 94.31 80 VAL A O 1
ATOM 627 N N . PRO A 1 81 ? -2.004 -0.661 14.427 1.00 93.56 81 PRO A N 1
ATOM 628 C CA . PRO A 1 81 ? -1.782 -0.139 15.770 1.00 93.56 81 PRO A CA 1
ATOM 629 C C . PRO A 1 81 ? -3.082 0.007 16.577 1.00 93.56 81 PRO A C 1
ATOM 631 O O . PRO A 1 81 ? -4.186 0.105 16.037 1.00 93.56 81 PRO A O 1
ATOM 634 N N . ALA A 1 82 ? -2.958 0.016 17.904 1.00 90.94 82 ALA A N 1
ATOM 635 C CA . ALA A 1 82 ? -4.094 0.287 18.779 1.00 90.94 82 ALA A CA 1
ATOM 636 C C . ALA A 1 82 ? -4.647 1.700 18.519 1.00 90.94 82 ALA A C 1
ATOM 638 O O . ALA A 1 82 ? -3.882 2.648 18.364 1.00 90.94 82 ALA A O 1
ATOM 639 N N . GLY A 1 83 ? -5.974 1.831 18.479 1.00 90.38 83 GLY A N 1
ATOM 640 C CA . GLY A 1 83 ? -6.659 3.094 18.183 1.00 90.38 83 GLY A CA 1
ATOM 641 C C . GLY A 1 83 ? -6.791 3.434 16.692 1.00 90.38 83 GLY A C 1
ATOM 642 O O . GLY A 1 83 ? -7.613 4.279 16.351 1.00 90.38 83 GLY A O 1
ATOM 643 N N . THR A 1 84 ? -6.071 2.755 15.794 1.00 93.50 84 THR A N 1
ATOM 644 C CA . THR A 1 84 ? -6.136 3.016 14.348 1.00 93.50 84 THR A CA 1
ATOM 645 C C . THR A 1 84 ? -7.338 2.315 13.709 1.00 93.50 84 THR A C 1
ATOM 647 O O . THR A 1 84 ? -7.404 1.086 13.667 1.00 93.50 84 THR A O 1
ATOM 650 N N . THR A 1 85 ? -8.281 3.087 13.168 1.00 93.69 85 THR A N 1
ATOM 651 C CA . THR A 1 85 ? -9.491 2.580 12.483 1.00 93.69 85 THR A CA 1
ATOM 652 C C . THR A 1 85 ? -9.470 2.793 10.970 1.00 93.69 85 THR A C 1
ATOM 654 O O . THR A 1 85 ? -10.348 2.309 10.255 1.00 93.69 85 THR A O 1
ATOM 657 N N . GLN A 1 86 ? -8.457 3.491 10.460 1.00 94.50 86 GLN A N 1
ATOM 658 C CA . GLN A 1 86 ? -8.255 3.734 9.040 1.00 94.50 86 GLN A CA 1
ATOM 659 C C . GLN A 1 86 ? -6.760 3.740 8.723 1.00 94.50 86 GLN A C 1
ATOM 661 O O . GLN A 1 86 ? -5.967 4.354 9.434 1.00 94.50 86 GLN A O 1
ATOM 666 N N . VAL A 1 87 ? -6.384 3.078 7.634 1.00 95.38 87 VAL A N 1
ATOM 667 C CA . VAL A 1 87 ? -5.030 3.141 7.073 1.00 95.38 87 VAL A CA 1
ATOM 668 C C . VAL A 1 87 ? -5.076 3.703 5.666 1.00 95.38 87 VAL A C 1
ATOM 670 O O . VAL A 1 87 ? -6.077 3.572 4.961 1.00 95.38 87 VAL A O 1
ATOM 673 N N . ALA A 1 88 ? -3.970 4.300 5.252 1.00 94.62 88 ALA A N 1
ATOM 674 C CA . ALA A 1 88 ? -3.722 4.655 3.870 1.00 94.62 88 ALA A CA 1
ATOM 675 C C . ALA A 1 88 ? -2.731 3.655 3.266 1.00 94.62 88 ALA A C 1
ATOM 677 O O . ALA A 1 88 ? -1.629 3.460 3.787 1.00 94.62 88 ALA A O 1
ATOM 678 N N . VAL A 1 89 ? -3.138 3.024 2.168 1.00 95.62 89 VAL A N 1
ATOM 679 C CA . VAL A 1 89 ? -2.281 2.186 1.326 1.00 95.62 89 VAL A CA 1
ATOM 680 C C . VAL A 1 89 ? -1.842 3.035 0.146 1.00 95.62 89 VAL A C 1
ATOM 682 O O . VAL A 1 89 ? -2.690 3.582 -0.561 1.00 95.62 89 VAL A O 1
ATOM 685 N N . ILE A 1 90 ? -0.531 3.148 -0.067 1.00 93.62 90 ILE A N 1
ATOM 686 C CA . ILE A 1 90 ? 0.021 3.852 -1.223 1.00 93.62 90 ILE A CA 1
ATOM 687 C C . ILE A 1 90 ? 0.871 2.894 -2.046 1.00 93.62 90 ILE A C 1
ATOM 689 O O . ILE A 1 90 ? 1.767 2.232 -1.518 1.00 93.62 90 ILE A O 1
ATOM 693 N N . LEU A 1 91 ? 0.612 2.879 -3.351 1.00 94.00 91 LEU A N 1
ATOM 694 C CA . LEU A 1 91 ? 1.506 2.327 -4.359 1.00 94.00 91 LEU A CA 1
ATOM 695 C C . LEU A 1 91 ? 2.135 3.484 -5.125 1.00 94.00 91 LEU A C 1
ATOM 697 O O . LEU A 1 91 ? 1.427 4.369 -5.605 1.00 94.00 91 LEU A O 1
ATOM 701 N N . PHE A 1 92 ? 3.456 3.480 -5.227 1.00 90.31 92 PHE A N 1
ATOM 702 C CA . PHE A 1 92 ? 4.222 4.528 -5.879 1.00 90.31 92 PHE A CA 1
ATOM 703 C C . PHE A 1 92 ? 4.794 4.045 -7.207 1.00 90.31 92 PHE A C 1
ATOM 705 O O . PHE A 1 92 ? 5.287 2.923 -7.328 1.00 90.31 92 PHE A O 1
ATOM 712 N N . GLY A 1 93 ? 4.829 4.953 -8.176 1.00 87.50 93 GLY A N 1
ATOM 713 C CA . GLY A 1 93 ? 5.722 4.852 -9.317 1.00 87.50 93 GLY A CA 1
ATOM 714 C C . GLY A 1 93 ? 7.197 4.937 -8.908 1.00 87.50 93 GLY A C 1
ATOM 715 O O . GLY A 1 93 ? 7.556 4.958 -7.730 1.00 87.50 93 GLY A O 1
ATOM 716 N N . TYR A 1 94 ? 8.076 5.024 -9.903 1.00 81.94 94 TYR A N 1
ATOM 717 C CA . TYR A 1 94 ? 9.504 5.203 -9.659 1.00 81.94 94 TYR A CA 1
ATOM 718 C C . TYR A 1 94 ? 9.796 6.523 -8.927 1.00 81.94 94 TYR A C 1
ATOM 720 O O . TYR A 1 94 ? 9.380 7.596 -9.366 1.00 81.94 94 TYR A O 1
ATOM 728 N N . LEU A 1 95 ? 10.540 6.427 -7.822 1.00 77.62 95 LEU A N 1
ATOM 729 C CA . LEU A 1 95 ? 10.873 7.561 -6.953 1.00 77.62 95 LEU A CA 1
ATOM 730 C C . LEU A 1 95 ? 12.188 8.267 -7.326 1.00 77.62 95 LEU A C 1
ATOM 732 O O . LEU A 1 95 ? 12.479 9.330 -6.783 1.00 77.62 95 LEU A O 1
ATOM 736 N N . GLY A 1 96 ? 12.989 7.706 -8.239 1.00 76.12 96 GLY A N 1
ATOM 737 C CA . GLY A 1 96 ? 14.235 8.326 -8.704 1.00 76.12 96 GLY A CA 1
ATOM 738 C C . GLY A 1 96 ? 14.035 9.339 -9.838 1.00 76.12 96 GLY A C 1
ATOM 739 O O . GLY A 1 96 ? 12.912 9.696 -10.197 1.00 76.12 96 GLY A O 1
ATOM 740 N N . SER A 1 97 ? 15.135 9.830 -10.419 1.00 74.38 97 SER A N 1
ATOM 741 C CA . SER A 1 97 ? 15.137 10.939 -11.394 1.00 74.38 97 SER A CA 1
ATOM 742 C C . SER A 1 97 ? 15.088 10.523 -12.869 1.00 74.38 97 SER A C 1
ATOM 744 O O . SER A 1 97 ? 14.785 11.353 -13.719 1.00 74.38 97 SER A O 1
ATOM 746 N N . THR A 1 98 ? 15.353 9.257 -13.189 1.00 75.81 98 THR A N 1
ATOM 747 C CA . THR A 1 98 ? 15.286 8.713 -14.555 1.00 75.81 98 THR A CA 1
ATOM 748 C C . THR A 1 98 ? 13.897 8.930 -15.190 1.00 75.81 98 THR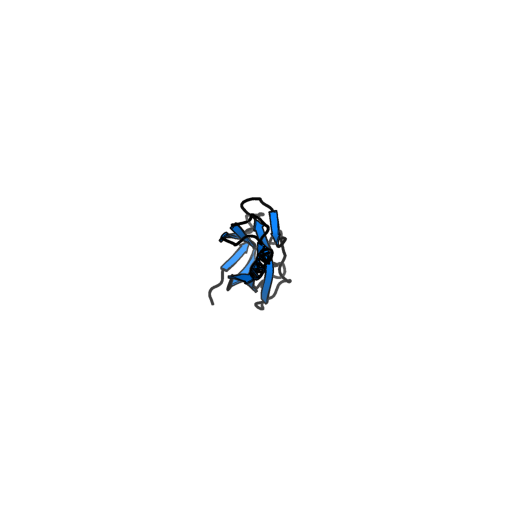 A C 1
ATOM 750 O O . THR A 1 98 ? 12.892 8.509 -14.607 1.00 75.81 98 THR A O 1
ATOM 753 N N . PRO A 1 99 ? 13.813 9.565 -16.373 1.00 74.31 99 PRO A N 1
ATOM 754 C CA . PRO A 1 99 ? 12.548 9.805 -17.067 1.00 74.31 99 PRO A CA 1
ATOM 755 C C . PRO A 1 99 ? 12.033 8.551 -17.786 1.00 74.31 99 PRO A C 1
ATOM 757 O O . PRO A 1 99 ? 12.787 7.613 -18.042 1.00 74.31 99 PRO A O 1
ATOM 760 N N . ASN A 1 100 ? 10.747 8.556 -18.160 1.00 74.81 100 ASN A N 1
ATOM 761 C CA . ASN A 1 100 ? 10.092 7.498 -18.950 1.00 74.81 100 ASN A CA 1
ATOM 762 C C . ASN A 1 100 ? 10.138 6.100 -18.309 1.00 74.81 100 ASN A C 1
ATOM 764 O O . ASN A 1 100 ? 10.069 5.072 -18.984 1.00 74.81 100 ASN A O 1
ATOM 768 N N . VAL A 1 101 ? 10.222 6.066 -16.983 1.00 80.31 101 VAL A N 1
ATOM 769 C CA . VAL A 1 101 ? 10.230 4.843 -16.188 1.00 80.31 101 VAL A CA 1
ATOM 770 C C . VAL A 1 101 ? 8.798 4.466 -15.830 1.00 80.31 101 VAL A C 1
ATOM 772 O O . VAL A 1 101 ? 8.022 5.313 -15.381 1.00 80.31 101 VAL A O 1
ATOM 775 N N . SER A 1 102 ? 8.440 3.199 -16.051 1.00 83.56 102 SER A N 1
ATOM 776 C CA . SER A 1 102 ? 7.100 2.680 -15.765 1.00 83.56 102 SER A CA 1
ATOM 777 C C . SER A 1 102 ? 7.147 1.473 -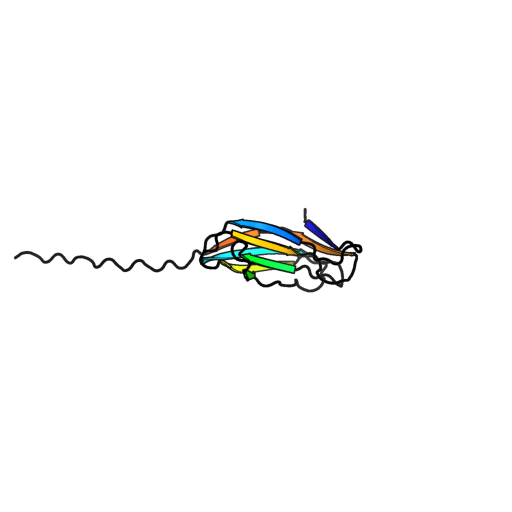14.838 1.00 83.56 102 SER A C 1
ATOM 779 O O . SER A 1 102 ? 7.993 0.595 -14.999 1.00 83.56 102 SER A O 1
ATOM 781 N N . VAL A 1 103 ? 6.182 1.414 -13.928 1.00 88.38 103 VAL A N 1
ATOM 782 C CA . VAL A 1 103 ? 5.842 0.228 -13.141 1.00 88.38 103 VAL A CA 1
ATOM 783 C C . VAL A 1 103 ? 4.356 -0.061 -13.323 1.00 88.38 103 VAL A C 1
ATOM 785 O O . VAL A 1 103 ? 3.544 0.852 -13.499 1.00 88.38 103 VAL A O 1
ATOM 788 N N . TYR A 1 104 ? 4.012 -1.338 -13.312 1.00 90.62 104 TYR A N 1
ATOM 789 C CA . TYR A 1 104 ? 2.649 -1.828 -13.417 1.00 90.62 104 TYR A CA 1
ATOM 790 C C . TYR A 1 104 ? 2.284 -2.531 -12.120 1.00 90.62 104 TYR A C 1
ATOM 792 O O . TYR A 1 104 ? 3.104 -3.265 -11.566 1.00 90.62 104 TYR A O 1
ATOM 800 N N . TYR A 1 105 ? 1.056 -2.310 -11.670 1.00 93.12 105 TYR A N 1
ATOM 801 C CA . TYR A 1 105 ? 0.459 -2.993 -10.531 1.00 93.12 105 TYR A CA 1
ATOM 802 C C . TYR A 1 105 ? -0.851 -3.642 -10.961 1.00 93.12 105 TYR A C 1
ATOM 804 O O . TYR A 1 105 ? -1.609 -3.050 -11.736 1.00 93.12 105 TYR A O 1
ATOM 812 N N . ASP A 1 106 ? -1.111 -4.840 -10.449 1.00 94.94 106 ASP A N 1
ATOM 813 C CA . ASP A 1 106 ? -2.338 -5.588 -10.711 1.00 94.94 106 ASP A CA 1
ATOM 814 C C . ASP A 1 106 ? -2.784 -6.391 -9.476 1.00 94.94 106 ASP A C 1
ATOM 816 O O . ASP A 1 106 ? -1.985 -6.636 -8.568 1.00 94.94 106 ASP A O 1
ATOM 820 N N . ASP A 1 107 ? -4.069 -6.753 -9.429 1.00 95.38 107 ASP A N 1
ATOM 821 C CA . ASP A 1 107 ? -4.732 -7.507 -8.351 1.00 95.38 107 ASP A CA 1
ATOM 822 C C . ASP A 1 107 ? -4.372 -7.020 -6.932 1.00 95.38 107 ASP A C 1
ATOM 824 O O . ASP A 1 107 ? -4.041 -7.795 -6.026 1.00 95.38 107 ASP A O 1
ATOM 828 N N . VAL A 1 108 ? -4.416 -5.701 -6.732 1.00 95.62 108 VAL A N 1
ATOM 829 C CA . VAL A 1 108 ? -4.133 -5.086 -5.432 1.00 95.62 108 VAL A CA 1
ATOM 830 C C . VAL A 1 108 ? -5.244 -5.437 -4.445 1.00 95.62 108 VAL A C 1
ATOM 832 O O . VAL A 1 108 ? -6.420 -5.175 -4.688 1.00 95.62 108 VAL A O 1
ATOM 835 N N . SER A 1 109 ? -4.868 -6.005 -3.303 1.00 95.56 109 SER A N 1
ATOM 836 C CA . SER A 1 109 ? -5.794 -6.441 -2.262 1.00 95.56 109 SER A CA 1
ATOM 837 C C . SER A 1 109 ? -5.252 -6.132 -0.874 1.00 95.56 109 SER A C 1
ATOM 839 O O . SER A 1 109 ? -4.065 -6.310 -0.597 1.00 95.56 109 SER A O 1
ATOM 841 N N . LEU A 1 110 ? -6.144 -5.702 0.018 1.00 96.62 110 LEU A N 1
ATOM 842 C CA . LEU A 1 110 ? -5.897 -5.641 1.451 1.00 96.62 110 LEU A CA 1
ATOM 843 C C . LEU A 1 110 ? -6.890 -6.569 2.149 1.00 96.62 110 LEU A C 1
ATOM 845 O O . LEU A 1 110 ? -8.077 -6.261 2.243 1.00 96.62 110 LEU A O 1
ATOM 849 N N . ARG A 1 111 ? -6.406 -7.711 2.641 1.00 95.56 111 ARG A N 1
ATOM 850 C CA . ARG A 1 111 ? -7.251 -8.731 3.276 1.00 95.56 111 ARG A CA 1
ATOM 851 C C . ARG A 1 111 ? -7.038 -8.793 4.781 1.00 95.56 111 ARG A C 1
ATOM 853 O O . ARG A 1 111 ? -5.913 -8.686 5.266 1.00 95.56 111 ARG A O 1
ATOM 860 N N . TYR A 1 112 ? -8.118 -9.031 5.511 1.00 93.31 112 TYR A N 1
ATOM 861 C CA . TYR A 1 112 ? -8.072 -9.383 6.925 1.00 93.31 112 TYR A CA 1
ATOM 862 C C . TYR A 1 112 ? -7.447 -10.775 7.103 1.00 93.31 112 TYR A C 1
ATOM 864 O O . TYR A 1 112 ? -7.800 -11.694 6.363 1.00 93.31 112 TYR A O 1
ATOM 872 N N . VAL A 1 113 ? -6.519 -10.935 8.052 1.00 93.56 113 VAL A N 1
ATOM 873 C CA . VAL A 1 113 ? -5.836 -12.216 8.314 1.00 93.56 113 VAL A CA 1
ATOM 874 C C . VAL A 1 113 ? -6.271 -12.788 9.658 1.00 93.56 113 VAL A C 1
ATOM 876 O O . VAL A 1 113 ? -6.837 -13.877 9.702 1.00 93.56 113 VAL A O 1
ATOM 879 N N . THR A 1 114 ? -6.056 -12.051 10.750 1.00 86.44 114 THR A N 1
ATOM 880 C CA . THR A 1 114 ? -6.388 -12.507 12.110 1.00 86.44 114 THR A CA 1
ATOM 881 C C . THR A 1 114 ? -6.840 -11.366 13.018 1.00 86.44 114 THR A C 1
ATOM 883 O O . THR A 1 114 ? -6.455 -10.206 12.851 1.00 86.44 114 THR A O 1
ATOM 886 N N . GLN A 1 115 ? -7.652 -11.722 14.017 1.00 71.31 115 GLN A N 1
ATOM 887 C CA . GLN A 1 115 ? -8.159 -10.818 15.052 1.00 71.31 115 GLN A CA 1
ATOM 888 C C . GLN A 1 115 ? -7.078 -10.478 16.090 1.00 71.31 115 GLN A C 1
ATOM 890 O O . GLN A 1 115 ? -6.204 -11.317 16.322 1.00 71.31 115 GLN A O 1
ATOM 895 N N . PRO A 1 116 ? -7.132 -9.299 16.753 1.00 66.00 116 PRO A N 1
ATOM 896 C CA . PRO A 1 116 ? -6.340 -9.048 17.948 1.00 66.00 116 PRO A CA 1
ATOM 897 C C . PRO A 1 116 ? -6.548 -10.173 18.950 1.00 66.00 116 PRO A C 1
ATOM 899 O O . PRO A 1 116 ? -7.676 -10.639 19.151 1.00 66.00 116 PRO A O 1
ATOM 902 N N . THR A 1 117 ? -5.467 -10.568 19.614 1.00 62.19 117 THR A N 1
ATOM 903 C CA . THR A 1 117 ? -5.535 -11.449 20.774 1.00 62.19 117 THR A CA 1
ATOM 904 C C . THR A 1 117 ? -6.481 -10.807 21.784 1.00 62.19 117 THR A C 1
ATOM 906 O O . THR A 1 117 ? -6.165 -9.776 22.378 1.00 62.19 117 THR A O 1
ATOM 909 N N . ARG A 1 118 ? -7.682 -11.369 21.953 1.00 59.62 118 ARG A N 1
ATOM 910 C CA . ARG A 1 118 ? -8.563 -10.949 23.042 1.00 59.62 118 ARG A CA 1
ATOM 911 C C . ARG A 1 118 ? -7.898 -11.406 24.329 1.00 59.62 118 ARG A C 1
ATOM 913 O O . ARG A 1 118 ? -7.636 -12.598 24.478 1.00 59.62 118 ARG A O 1
ATOM 920 N N . THR A 1 119 ? -7.643 -10.489 25.257 1.00 57.19 119 THR A N 1
ATOM 921 C CA . THR A 1 119 ? -7.372 -10.881 26.641 1.00 57.19 119 THR A CA 1
ATOM 922 C C . THR A 1 119 ? -8.557 -11.737 27.096 1.00 57.19 119 THR A C 1
ATOM 924 O O . THR A 1 119 ? -9.693 -11.258 26.996 1.00 57.19 119 THR A O 1
ATOM 927 N N . PRO A 1 120 ? -8.353 -12.996 27.527 1.00 58.81 120 PRO A N 1
ATOM 928 C CA . PRO A 1 120 ? -9.437 -13.784 28.088 1.00 58.81 120 PRO A CA 1
ATOM 929 C C . PRO A 1 120 ? -10.059 -12.988 29.231 1.00 58.81 120 PRO A C 1
ATOM 931 O O . PRO A 1 120 ? -9.332 -12.432 30.059 1.00 58.81 120 PRO A O 1
ATOM 934 N N . LEU A 1 121 ? -11.391 -12.905 29.267 1.00 67.75 121 LEU A N 1
ATOM 935 C CA . LEU A 1 121 ? -12.064 -12.375 30.449 1.00 67.75 121 LEU A CA 1
ATOM 936 C C . LEU A 1 121 ? -11.544 -13.165 31.665 1.00 67.75 121 LEU A C 1
ATOM 938 O O . LEU A 1 121 ? -11.421 -14.391 31.550 1.00 67.75 121 LEU A O 1
ATOM 942 N N . PRO A 1 122 ? -11.241 -12.517 32.806 1.00 72.75 122 PRO A N 1
ATOM 943 C CA . PRO A 1 122 ? -10.940 -13.246 34.028 1.00 72.75 122 PRO A CA 1
ATOM 944 C C . PRO A 1 122 ? -12.060 -14.258 34.255 1.00 72.75 122 PRO A C 1
ATOM 946 O O . PRO A 1 122 ? -13.235 -13.884 34.195 1.00 72.75 122 PRO A O 1
ATOM 949 N N . ALA A 1 123 ? -11.709 -15.532 34.450 1.00 74.50 123 ALA A N 1
ATOM 950 C CA . ALA A 1 123 ? -12.702 -16.549 34.756 1.00 74.50 123 ALA A CA 1
ATOM 951 C C . ALA A 1 123 ? -13.520 -16.049 35.949 1.00 74.50 123 ALA A C 1
ATOM 953 O O . ALA A 1 123 ? -12.959 -15.748 37.005 1.00 74.50 123 ALA A O 1
ATOM 954 N N . THR A 1 124 ? -14.832 -15.891 35.767 1.00 75.31 124 THR A N 1
ATOM 955 C CA . THR A 1 124 ? -15.714 -15.561 36.883 1.00 75.31 124 THR A CA 1
ATOM 956 C C . THR A 1 124 ? -15.540 -16.676 37.913 1.00 75.31 124 THR A C 1
ATOM 958 O O . THR A 1 124 ? -15.715 -17.840 37.539 1.00 75.31 124 THR A O 1
ATOM 961 N N . PRO A 1 125 ? -15.140 -16.385 39.165 1.00 72.81 125 PRO A N 1
ATOM 962 C CA . PRO A 1 125 ? -15.007 -17.430 40.166 1.00 72.81 125 PRO A CA 1
ATOM 963 C C . PRO A 1 125 ? -16.351 -18.148 40.284 1.00 72.81 125 PRO A C 1
ATOM 965 O O . PRO A 1 125 ? -17.388 -17.521 40.505 1.00 72.81 125 PRO A O 1
ATOM 968 N N . VAL A 1 126 ? -16.337 -19.464 40.065 1.00 76.69 126 VAL A N 1
ATOM 969 C CA . VAL A 1 126 ? -17.519 -20.306 40.241 1.00 76.69 126 VAL A CA 1
ATOM 970 C C . VAL A 1 126 ? -17.920 -20.191 41.707 1.00 76.69 126 VAL A C 1
ATOM 972 O O . VAL A 1 126 ? -17.141 -20.534 42.593 1.00 76.69 126 VAL A O 1
ATOM 975 N N . ALA A 1 127 ? -19.121 -19.678 41.970 1.00 70.56 127 ALA A N 1
ATOM 976 C CA . ALA A 1 127 ? -19.668 -19.655 43.316 1.00 70.56 127 ALA A CA 1
ATOM 977 C C . ALA A 1 127 ? -19.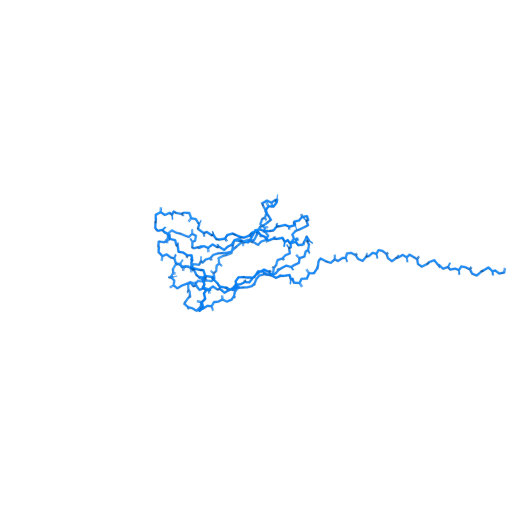910 -21.102 43.766 1.00 70.56 127 ALA A C 1
ATOM 979 O O . ALA A 1 127 ? -20.869 -21.747 43.336 1.00 70.56 127 ALA A O 1
ATOM 980 N N . THR A 1 128 ? -19.032 -21.628 44.617 1.00 70.06 128 THR A N 1
ATOM 981 C CA . THR A 1 128 ? -19.246 -22.918 45.271 1.00 70.06 128 THR A CA 1
ATOM 982 C C . THR A 1 128 ? -20.430 -22.763 46.217 1.00 70.06 128 THR A C 1
ATOM 984 O O . THR A 1 128 ? -20.354 -22.040 47.209 1.00 70.06 128 THR A O 1
ATOM 987 N N . ARG A 1 129 ? -21.559 -23.405 45.903 1.00 67.00 129 ARG A N 1
ATOM 988 C CA . ARG A 1 129 ? -22.671 -23.502 46.851 1.00 67.00 129 ARG A CA 1
ATOM 989 C C . ARG A 1 129 ? -22.235 -24.391 48.011 1.00 67.00 129 ARG A C 1
ATOM 991 O O . ARG A 1 129 ? -22.037 -25.588 47.823 1.00 67.00 129 ARG A O 1
ATOM 998 N N . THR A 1 130 ? -22.103 -23.810 49.197 1.00 73.06 130 THR A N 1
ATOM 999 C CA . THR A 1 130 ? -21.982 -24.566 50.445 1.00 73.06 130 THR A CA 1
ATOM 1000 C C . THR A 1 130 ? -23.312 -25.283 50.708 1.00 73.06 130 THR A C 1
ATOM 1002 O O . THR A 1 130 ? -24.349 -24.612 50.707 1.00 73.06 130 THR A O 1
ATOM 1005 N N . PRO A 1 131 ? -23.338 -26.612 50.911 1.00 66.25 131 PRO A N 1
ATOM 1006 C CA . PRO A 1 131 ? -24.541 -27.296 51.368 1.00 66.25 131 PRO A CA 1
ATOM 1007 C C . PRO A 1 131 ? -24.903 -26.784 52.765 1.00 66.25 131 PRO A C 1
ATOM 1009 O O . PRO A 1 131 ? -24.040 -26.711 53.639 1.00 66.25 131 PRO A O 1
ATOM 1012 N N . ILE A 1 132 ? -26.164 -26.408 52.962 1.00 76.69 132 ILE A N 1
ATOM 1013 C CA . ILE A 1 132 ? -26.707 -26.141 54.296 1.00 76.69 132 ILE A CA 1
ATOM 1014 C C . ILE A 1 132 ? -26.981 -27.512 54.926 1.00 76.69 132 ILE A C 1
ATOM 1016 O O . ILE A 1 132 ? -27.607 -28.354 54.278 1.00 76.69 132 ILE A O 1
ATOM 1020 N N . ALA A 1 133 ? -26.433 -27.734 56.123 1.00 75.56 133 ALA A N 1
ATOM 1021 C CA . ALA A 1 133 ? -26.643 -28.934 56.933 1.00 75.56 133 ALA A CA 1
ATOM 1022 C C . ALA A 1 133 ? -28.022 -28.933 57.605 1.00 75.56 133 ALA A C 1
ATOM 1024 O O . ALA A 1 133 ? -28.521 -27.824 57.910 1.00 75.56 133 ALA A O 1
#

pLDDT: mean 83.62, std 12.28, range [52.91, 98.0]

Radius of gyration: 21.92 Å; chains: 1; bounding box: 43×46×76 Å

Foldseek 3Di:
DDWDKDFDALVDLAKDKDKDKDFDDAFFKKKKKWKKAWQDQQWWKWKFKAQPVPGGGFGDTGTHDGHDRDIDMDMDMTTHHGPRGMMMIMIITGNDNDHGTMMIIGPTDMGTDGDHDPDPDPPDPPPPDDDDD